Protein AF-A0A7V8NPK2-F1 (afdb_monomer)

Secondary structure (DSSP, 8-state):
---------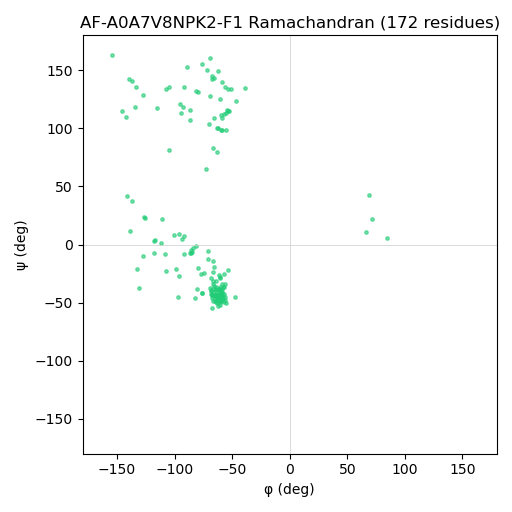--SSSSTTS--------------------SS-----HHHHHHHHHHHHHHHHHHHHHHHTT-S-------TTTTS---HHHHHHHHHHHHHHHHHTTTS-TTT-HHHHHHHHHHHTTTT-S-SBSSS-GGGB----HHHHHHHHHHHHHHHHHTHHHHHHHHTT-

Organism: NCBI:txid2741543

Structure (mmCIF, N/CA/C/O backbone):
data_AF-A0A7V8NPK2-F1
#
_entry.id   AF-A0A7V8NPK2-F1
#
loop_
_atom_site.group_PDB
_atom_site.id
_atom_site.type_symbol
_atom_site.label_atom_id
_atom_site.label_alt_id
_atom_site.label_comp_id
_atom_site.label_asym_id
_atom_site.label_entity_id
_atom_site.label_seq_id
_atom_site.pdbx_PDB_ins_code
_atom_site.Cartn_x
_atom_site.Cartn_y
_atom_site.Cartn_z
_atom_site.occupancy
_atom_site.B_iso_or_equiv
_atom_site.auth_seq_id
_atom_site.auth_comp_id
_atom_site.auth_asym_id
_atom_site.auth_atom_id
_atom_site.pdbx_PDB_model_num
ATOM 1 N N . MET A 1 1 ? 17.800 -109.629 -50.177 1.00 41.97 1 MET A N 1
ATOM 2 C CA . MET A 1 1 ? 18.134 -110.075 -48.805 1.00 41.97 1 MET A CA 1
ATOM 3 C C . MET A 1 1 ? 17.436 -109.158 -47.812 1.00 41.97 1 MET A C 1
ATOM 5 O O . MET A 1 1 ? 17.725 -107.972 -47.794 1.00 41.97 1 MET A O 1
ATOM 9 N N . VAL A 1 2 ? 16.482 -109.687 -47.044 1.00 44.81 2 VAL A N 1
ATOM 10 C CA . VAL A 1 2 ? 15.785 -108.961 -45.970 1.00 44.81 2 VAL A CA 1
ATOM 11 C C . VAL A 1 2 ? 16.675 -108.923 -44.730 1.00 44.81 2 VAL A C 1
ATOM 13 O O . VAL A 1 2 ? 17.127 -109.980 -44.294 1.00 44.81 2 VAL A O 1
ATOM 16 N N . ARG A 1 3 ? 16.861 -107.747 -44.119 1.00 45.97 3 ARG A N 1
ATOM 17 C CA . ARG A 1 3 ? 17.138 -107.611 -42.679 1.00 45.97 3 ARG A CA 1
ATOM 18 C C . ARG A 1 3 ? 16.491 -106.333 -42.144 1.00 45.97 3 ARG A C 1
ATOM 20 O O . ARG A 1 3 ? 16.873 -105.230 -42.512 1.00 45.97 3 ARG A O 1
ATOM 27 N N . HIS A 1 4 ? 15.514 -106.515 -41.261 1.00 50.66 4 HIS A N 1
ATOM 28 C CA . HIS A 1 4 ? 15.014 -105.475 -40.369 1.00 50.66 4 HIS A CA 1
ATOM 29 C C . HIS A 1 4 ? 16.089 -105.110 -39.339 1.00 50.66 4 HIS A C 1
ATOM 31 O O . HIS A 1 4 ? 16.734 -106.008 -38.795 1.00 50.66 4 HIS A O 1
ATOM 37 N N . LEU A 1 5 ? 16.206 -103.829 -38.978 1.00 48.53 5 LEU A N 1
ATOM 38 C CA . LEU A 1 5 ? 16.773 -103.458 -37.683 1.00 48.53 5 LEU A CA 1
ATOM 39 C C . LEU A 1 5 ? 16.011 -102.299 -37.030 1.00 48.53 5 LEU A C 1
ATOM 41 O O . LEU A 1 5 ? 15.480 -101.409 -37.685 1.00 48.53 5 LEU A O 1
ATOM 45 N N . ARG A 1 6 ? 15.904 -102.435 -35.710 1.00 51.56 6 ARG A N 1
ATOM 46 C CA . ARG A 1 6 ? 14.953 -101.845 -34.772 1.00 51.56 6 ARG A CA 1
ATOM 47 C C . ARG A 1 6 ? 15.155 -100.347 -34.508 1.00 51.56 6 ARG A C 1
ATOM 49 O O . ARG A 1 6 ? 16.266 -99.836 -34.473 1.00 51.56 6 ARG A O 1
ATOM 56 N N . ILE A 1 7 ? 14.028 -99.707 -34.206 1.00 58.75 7 ILE A N 1
ATOM 57 C CA . ILE A 1 7 ? 13.850 -98.345 -33.684 1.00 58.75 7 ILE A CA 1
ATOM 58 C C . ILE A 1 7 ? 14.396 -98.239 -32.245 1.00 58.75 7 ILE A C 1
ATOM 60 O O . ILE A 1 7 ? 14.127 -99.146 -31.454 1.00 58.75 7 ILE A O 1
ATOM 64 N N . PRO A 1 8 ? 14.986 -97.098 -31.834 1.00 50.38 8 PRO A N 1
ATOM 65 C CA . PRO A 1 8 ? 14.899 -96.665 -30.441 1.00 50.38 8 PRO A CA 1
ATOM 66 C C . PRO A 1 8 ? 14.124 -95.344 -30.286 1.00 50.38 8 PRO A C 1
ATOM 68 O O . PRO A 1 8 ? 14.496 -94.279 -30.778 1.00 50.38 8 PRO A O 1
ATOM 71 N N . ARG A 1 9 ? 13.014 -95.462 -29.551 1.00 57.47 9 ARG A N 1
ATOM 72 C CA . ARG A 1 9 ? 12.040 -94.440 -29.146 1.00 57.47 9 ARG A CA 1
ATOM 73 C C . ARG A 1 9 ? 12.601 -93.506 -28.056 1.00 57.47 9 ARG A C 1
ATOM 75 O O . ARG A 1 9 ? 12.115 -93.528 -26.933 1.00 57.47 9 ARG A O 1
ATOM 82 N N . PHE A 1 10 ? 13.631 -92.711 -28.351 1.00 51.72 10 PHE A N 1
ATOM 83 C CA . PHE A 1 10 ? 14.257 -91.838 -27.335 1.00 51.72 10 PHE A CA 1
ATOM 84 C C . PHE A 1 10 ? 14.578 -90.418 -27.832 1.00 51.72 10 PHE A C 1
ATOM 86 O O . PHE A 1 10 ? 15.608 -89.845 -27.500 1.00 51.72 10 PHE A O 1
ATOM 93 N N . LYS A 1 11 ? 13.717 -89.831 -28.671 1.00 48.91 11 LYS A N 1
ATOM 94 C CA . LYS A 1 11 ? 13.863 -88.431 -29.123 1.00 48.91 11 LYS A CA 1
ATOM 95 C C . LYS A 1 11 ? 12.525 -87.692 -29.229 1.00 48.91 11 LYS A C 1
ATOM 97 O O . LYS A 1 11 ? 12.298 -86.971 -30.190 1.00 48.91 11 LYS A O 1
ATOM 102 N N . LEU A 1 12 ? 11.619 -87.882 -28.267 1.00 50.53 12 LEU A N 1
ATOM 103 C CA . LEU A 1 12 ? 10.327 -87.174 -28.255 1.00 50.53 12 LEU A CA 1
ATOM 104 C C . LEU A 1 12 ? 10.036 -86.425 -26.942 1.00 50.53 12 LEU A C 1
ATOM 106 O O . LEU A 1 12 ? 8.881 -86.182 -26.624 1.00 50.53 12 LEU A O 1
ATOM 110 N N . LEU A 1 13 ? 11.059 -86.056 -26.162 1.00 52.28 13 LEU A N 1
ATOM 111 C CA . LEU A 1 13 ? 10.838 -85.355 -24.885 1.00 52.28 13 LEU A CA 1
ATOM 112 C C . LEU A 1 13 ? 11.810 -84.204 -24.581 1.00 52.28 13 LEU A C 1
ATOM 114 O O . LEU A 1 13 ? 11.790 -83.680 -23.477 1.00 52.28 13 LEU A O 1
ATOM 118 N N . LEU A 1 14 ? 12.617 -83.757 -25.554 1.00 48.06 14 LEU A N 1
ATOM 119 C CA . LEU A 1 14 ? 13.541 -82.621 -25.367 1.00 48.06 14 LEU A CA 1
ATOM 120 C C . LEU A 1 14 ? 13.265 -81.412 -26.282 1.00 48.06 14 LEU A C 1
ATOM 122 O O . LEU A 1 14 ? 14.002 -80.436 -26.244 1.00 48.06 14 LEU A O 1
ATOM 126 N N . VAL A 1 15 ? 12.214 -81.442 -27.107 1.00 49.06 15 VAL A N 1
ATOM 127 C CA . VAL A 1 15 ? 11.911 -80.340 -28.050 1.00 49.06 15 VAL A CA 1
ATOM 128 C C . VAL A 1 15 ? 10.680 -79.522 -27.628 1.00 49.06 15 VAL A C 1
ATOM 130 O O . VAL A 1 15 ? 10.448 -78.443 -28.159 1.00 49.06 15 VAL A O 1
ATOM 133 N N . LEU A 1 16 ? 9.928 -79.953 -26.608 1.00 47.28 16 LEU A N 1
ATOM 134 C CA . LEU A 1 16 ? 8.685 -79.282 -26.196 1.00 47.28 16 LEU A CA 1
ATOM 135 C C . LEU A 1 16 ? 8.824 -78.272 -25.038 1.00 47.28 16 LEU A C 1
ATOM 137 O O . LEU A 1 16 ? 7.811 -77.790 -24.546 1.00 47.28 16 LEU A O 1
ATOM 141 N N . CYS A 1 17 ? 10.044 -77.927 -24.607 1.00 48.53 17 CYS A N 1
ATOM 142 C CA . CYS A 1 17 ? 10.269 -76.941 -23.532 1.00 48.53 17 CYS A CA 1
ATOM 143 C C . CYS A 1 17 ? 10.926 -75.627 -23.998 1.00 48.53 17 CYS A C 1
ATOM 145 O O . CYS A 1 17 ? 11.157 -74.747 -23.177 1.00 48.53 17 CYS A O 1
ATOM 147 N N . LEU A 1 18 ? 11.207 -75.456 -25.296 1.00 52.59 18 LEU A N 1
ATOM 148 C CA . LEU A 1 18 ? 11.877 -74.258 -25.842 1.00 52.59 18 LEU A CA 1
ATOM 149 C C . LEU A 1 18 ? 10.922 -73.239 -26.495 1.00 52.59 18 LEU A C 1
ATOM 151 O O . LEU A 1 18 ? 11.373 -72.273 -27.099 1.00 52.59 18 LEU A O 1
ATOM 155 N N . LEU A 1 19 ? 9.605 -73.431 -26.369 1.00 55.41 19 LEU A N 1
ATOM 156 C CA . LEU A 1 19 ? 8.579 -72.568 -26.976 1.00 55.41 19 LEU A CA 1
ATOM 157 C C . LEU A 1 19 ? 7.556 -72.036 -25.959 1.00 55.41 19 LEU A C 1
ATOM 159 O O . LEU A 1 19 ? 6.448 -71.665 -26.334 1.00 55.41 19 LEU A O 1
ATOM 163 N N . ALA A 1 20 ? 7.909 -71.984 -24.672 1.00 56.19 20 ALA A N 1
ATOM 164 C CA . ALA A 1 20 ? 7.109 -71.266 -23.686 1.00 56.19 20 ALA A CA 1
ATOM 165 C C . ALA A 1 20 ? 7.543 -69.788 -23.679 1.00 56.19 20 ALA A C 1
ATOM 167 O O . ALA A 1 20 ? 8.633 -69.490 -23.187 1.00 56.19 20 ALA A O 1
ATOM 168 N N . PRO A 1 21 ? 6.744 -68.843 -24.212 1.00 57.00 21 PRO A N 1
ATOM 169 C CA . PRO A 1 21 ? 7.038 -67.432 -24.037 1.00 57.00 21 PRO A CA 1
ATOM 170 C C . PRO A 1 21 ? 6.894 -67.105 -22.550 1.00 57.00 21 PRO A C 1
ATOM 172 O O . PRO A 1 21 ? 5.786 -67.059 -22.012 1.00 57.00 21 PRO A O 1
ATOM 175 N N . THR A 1 22 ? 8.009 -66.861 -21.867 1.00 59.41 22 THR A N 1
ATOM 176 C CA . THR A 1 22 ? 7.977 -66.172 -20.581 1.00 59.41 22 THR A CA 1
ATOM 177 C C . THR A 1 22 ? 7.417 -64.780 -20.841 1.00 59.41 22 THR A C 1
ATOM 179 O O . THR A 1 22 ? 8.120 -63.897 -21.333 1.00 59.41 22 THR A O 1
ATOM 182 N N . ARG A 1 23 ? 6.130 -64.574 -20.544 1.00 57.84 23 ARG A N 1
ATOM 183 C CA . ARG A 1 23 ? 5.570 -63.232 -20.386 1.00 57.84 23 ARG A CA 1
ATOM 184 C C . ARG A 1 23 ? 6.218 -62.619 -19.149 1.00 57.84 23 ARG A C 1
ATOM 186 O O . ARG A 1 23 ? 5.656 -62.667 -18.059 1.00 57.84 23 ARG A O 1
ATOM 193 N N . SER A 1 24 ? 7.410 -62.057 -19.314 1.00 63.31 24 SER A N 1
ATOM 194 C CA . SER A 1 24 ? 7.896 -61.037 -18.396 1.00 63.31 24 SER A CA 1
ATOM 195 C C . SER A 1 24 ? 6.941 -59.864 -18.541 1.00 63.31 24 SER A C 1
ATOM 197 O O . SER A 1 24 ? 7.011 -59.116 -19.513 1.00 63.31 24 SER A O 1
ATOM 199 N N . ALA A 1 25 ? 5.995 -59.734 -17.612 1.00 64.81 25 ALA A N 1
ATOM 200 C CA . ALA A 1 25 ? 5.321 -58.465 -17.429 1.00 64.81 25 ALA A CA 1
ATOM 201 C C . ALA A 1 25 ? 6.425 -57.458 -17.100 1.00 64.81 25 ALA A C 1
ATOM 203 O O . ALA A 1 25 ? 7.054 -57.549 -16.043 1.00 64.81 25 ALA A O 1
ATOM 204 N N . ALA A 1 26 ? 6.718 -56.552 -18.034 1.00 61.25 26 ALA A N 1
ATOM 205 C CA . ALA A 1 26 ? 7.508 -55.380 -17.717 1.00 61.25 26 ALA A CA 1
ATOM 206 C C . ALA A 1 26 ? 6.808 -54.724 -16.525 1.00 61.25 26 ALA A C 1
ATOM 208 O O . ALA A 1 26 ? 5.645 -54.324 -16.626 1.00 61.25 26 ALA A O 1
ATOM 209 N N . ARG A 1 27 ? 7.475 -54.693 -15.365 1.00 64.06 27 ARG A N 1
ATOM 210 C CA . ARG A 1 27 ? 7.019 -53.830 -14.278 1.00 64.06 27 ARG A CA 1
ATOM 211 C C . ARG A 1 27 ? 6.906 -52.435 -14.887 1.00 64.06 27 ARG A C 1
ATOM 213 O O . ARG A 1 27 ? 7.837 -52.060 -15.604 1.00 64.06 27 ARG A O 1
ATOM 220 N N . PRO A 1 28 ? 5.811 -51.691 -14.655 1.00 58.69 28 PRO A N 1
ATOM 221 C CA . PRO A 1 28 ? 5.785 -50.298 -15.051 1.00 58.69 28 PRO A CA 1
ATOM 222 C C . PRO A 1 28 ? 7.037 -49.672 -14.444 1.00 58.69 28 PRO A C 1
ATOM 224 O O . PRO A 1 28 ? 7.207 -49.669 -13.223 1.00 58.69 28 PRO A O 1
ATOM 227 N N . GLN A 1 29 ? 7.964 -49.229 -15.297 1.00 61.03 29 GLN A N 1
ATOM 228 C CA . GLN A 1 29 ? 8.901 -48.217 -14.863 1.00 61.03 29 GLN A CA 1
ATOM 229 C C . GLN A 1 29 ? 7.980 -47.094 -14.421 1.00 61.03 29 GLN A C 1
ATOM 231 O O . GLN A 1 29 ? 7.222 -46.560 -15.231 1.00 61.03 29 GLN A O 1
ATOM 236 N N . PHE A 1 30 ? 7.949 -46.821 -13.117 1.00 54.66 30 PHE A N 1
ATOM 237 C CA . PHE A 1 30 ? 7.504 -45.521 -12.673 1.00 54.66 30 PHE A CA 1
ATOM 238 C C . PHE A 1 30 ? 8.422 -44.564 -13.415 1.00 54.66 30 PHE A C 1
ATOM 240 O O . PHE A 1 30 ? 9.596 -44.421 -13.078 1.00 54.66 30 PHE A O 1
ATOM 247 N N . ASN A 1 31 ? 7.914 -44.020 -14.518 1.00 58.47 31 ASN A N 1
ATOM 248 C CA . ASN A 1 31 ? 8.470 -42.829 -15.095 1.00 58.47 31 ASN A CA 1
ATOM 249 C C . ASN A 1 31 ? 8.318 -41.830 -13.962 1.00 58.47 31 ASN A C 1
ATOM 251 O O . ASN A 1 31 ? 7.224 -41.329 -13.705 1.00 58.47 31 ASN A O 1
ATOM 255 N N . TYR A 1 32 ? 9.400 -41.618 -13.223 1.00 54.62 32 TYR A N 1
ATOM 256 C CA . TYR A 1 32 ? 9.590 -40.376 -12.516 1.00 54.62 32 TYR A CA 1
ATOM 257 C C . TYR A 1 32 ? 9.675 -39.333 -13.627 1.00 54.62 32 TYR A C 1
ATOM 259 O O . TYR A 1 32 ? 10.749 -38.968 -14.092 1.00 54.62 32 TYR A O 1
ATOM 267 N N . THR A 1 33 ? 8.516 -38.934 -14.147 1.00 62.81 33 THR A N 1
ATOM 268 C CA . THR A 1 33 ? 8.367 -37.604 -14.695 1.00 62.81 33 THR A CA 1
ATOM 269 C C . THR A 1 33 ? 8.697 -36.729 -13.503 1.00 62.81 33 THR A C 1
ATOM 271 O O . THR A 1 33 ? 7.880 -36.615 -12.588 1.00 62.81 33 THR A O 1
ATOM 274 N N . GLU A 1 34 ? 9.934 -36.227 -13.434 1.00 66.69 34 GLU A N 1
ATOM 275 C CA . GLU A 1 34 ? 10.209 -35.104 -12.550 1.00 66.69 34 GLU A CA 1
ATOM 276 C C . GLU A 1 34 ? 9.090 -34.098 -12.815 1.00 66.69 34 GLU A C 1
ATOM 278 O O . GLU A 1 34 ? 8.848 -33.778 -13.988 1.00 66.69 34 GLU A O 1
ATOM 283 N N . PRO A 1 35 ? 8.331 -33.682 -11.786 1.00 67.62 35 PRO A N 1
ATOM 284 C CA . PRO A 1 35 ? 7.349 -32.639 -11.986 1.00 67.62 35 PRO A CA 1
ATOM 285 C C . PRO A 1 35 ? 8.114 -31.457 -12.572 1.00 67.62 35 PRO A C 1
ATOM 287 O O . PRO A 1 35 ? 9.010 -30.919 -11.923 1.00 67.62 35 PRO A O 1
ATOM 290 N N . GLN A 1 36 ? 7.826 -31.117 -13.831 1.00 72.12 36 GLN A N 1
ATOM 291 C CA . GLN A 1 36 ? 8.417 -29.939 -14.441 1.00 72.12 36 GLN A CA 1
ATOM 292 C C . GLN A 1 36 ? 7.975 -28.767 -13.577 1.00 72.12 36 GLN A C 1
ATOM 294 O O . GLN A 1 36 ? 6.779 -28.472 -13.504 1.00 72.12 36 GLN A O 1
ATOM 299 N N . LEU A 1 37 ? 8.930 -28.158 -12.870 1.00 75.75 37 LEU A N 1
ATOM 300 C CA . LEU A 1 37 ? 8.658 -26.941 -12.127 1.00 75.75 37 LEU A CA 1
ATOM 301 C C . LEU A 1 37 ? 8.091 -25.925 -13.123 1.00 75.75 37 LEU A C 1
ATOM 303 O O . LEU A 1 37 ? 8.581 -25.842 -14.259 1.00 75.75 37 LEU A O 1
ATOM 307 N N . PRO A 1 38 ? 7.026 -25.207 -12.751 1.00 80.44 38 PRO A N 1
ATOM 308 C CA . PRO A 1 38 ? 6.445 -24.232 -13.647 1.00 80.44 38 PRO A CA 1
ATOM 309 C C . PRO A 1 38 ? 7.514 -23.191 -14.003 1.00 80.44 38 PRO A C 1
ATOM 311 O O . PRO A 1 38 ? 8.310 -22.784 -13.162 1.00 80.44 38 PRO A O 1
ATOM 314 N N . VAL A 1 39 ? 7.546 -22.772 -15.272 1.00 86.50 39 VAL A N 1
ATOM 315 C CA . VAL A 1 39 ? 8.514 -21.766 -15.756 1.00 86.50 39 VAL A CA 1
ATOM 316 C C . VAL A 1 39 ? 8.335 -20.432 -15.019 1.00 86.50 39 VAL A C 1
ATOM 318 O O . VAL A 1 39 ? 9.285 -19.669 -14.876 1.00 86.50 39 VAL A O 1
ATOM 321 N N . PHE A 1 40 ? 7.119 -20.178 -14.533 1.00 85.88 40 PHE A N 1
ATOM 322 C CA . PHE A 1 40 ? 6.758 -19.022 -13.727 1.00 85.88 40 PHE A CA 1
ATOM 323 C C . PHE A 1 40 ? 5.869 -19.461 -12.567 1.00 85.88 40 PHE A C 1
ATOM 325 O O . PHE A 1 40 ? 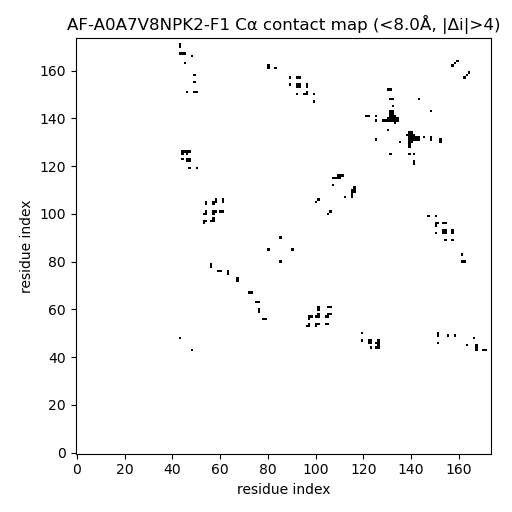4.968 -20.278 -12.757 1.00 85.88 40 PHE A O 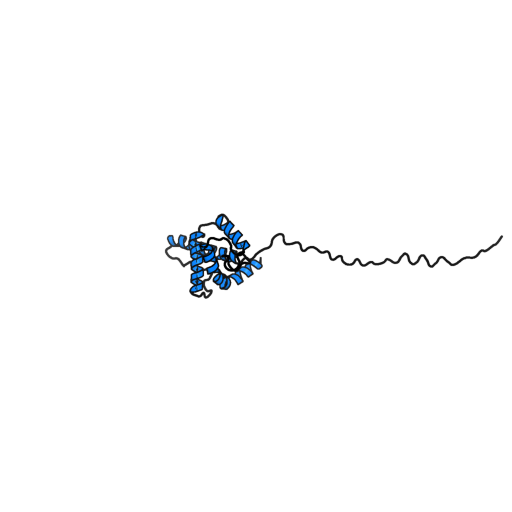1
ATOM 332 N N . GLU A 1 41 ? 6.082 -18.868 -11.400 1.00 85.38 41 GLU A N 1
ATOM 333 C CA . GLU A 1 41 ? 5.178 -18.969 -10.260 1.00 85.38 41 GLU A CA 1
ATOM 334 C C . GLU A 1 41 ? 4.457 -17.629 -10.079 1.00 85.38 41 GLU A C 1
ATOM 336 O O . GLU A 1 41 ? 5.066 -16.562 -10.180 1.00 85.38 41 GLU A O 1
ATOM 341 N N . LEU A 1 42 ? 3.137 -17.676 -9.883 1.00 87.00 42 LEU A N 1
ATOM 342 C CA . LEU A 1 42 ? 2.339 -16.486 -9.612 1.00 87.00 42 LEU A CA 1
ATOM 343 C C . LEU A 1 42 ? 2.167 -16.333 -8.105 1.00 87.00 42 LEU A C 1
ATOM 345 O O . LEU A 1 42 ? 1.566 -17.179 -7.444 1.00 87.00 42 LEU A O 1
ATOM 349 N N . HIS A 1 43 ? 2.623 -15.197 -7.595 1.00 90.88 43 HIS A N 1
ATOM 350 C CA . HIS A 1 43 ? 2.561 -14.870 -6.182 1.00 90.88 43 HIS A CA 1
ATOM 351 C C . HIS A 1 43 ? 1.458 -13.845 -5.909 1.00 90.88 43 HIS A C 1
ATOM 353 O O . HIS A 1 43 ? 1.308 -12.845 -6.615 1.00 90.88 43 HIS A O 1
ATOM 359 N N . SER A 1 44 ? 0.688 -14.083 -4.847 1.00 94.94 44 SER A N 1
ATOM 360 C CA . SER A 1 44 ? -0.243 -13.103 -4.283 1.00 94.94 44 SER A CA 1
ATOM 361 C C . SER A 1 44 ? 0.369 -12.557 -2.996 1.00 94.94 44 SER A C 1
ATOM 363 O O . SER A 1 44 ? 0.056 -13.015 -1.897 1.00 94.94 44 SER A O 1
ATOM 365 N N . GLY A 1 45 ? 1.281 -11.594 -3.150 1.00 96.62 45 GLY A N 1
ATOM 366 C CA . GLY A 1 45 ? 2.032 -11.012 -2.038 1.00 96.62 45 GLY A CA 1
ATOM 367 C C . GLY A 1 45 ? 1.245 -9.935 -1.286 1.00 96.62 45 GLY A C 1
ATOM 368 O O . GLY A 1 45 ? 0.688 -9.011 -1.889 1.00 96.62 45 GLY A O 1
ATOM 369 N N . PHE A 1 46 ? 1.218 -10.013 0.045 1.00 98.19 46 PHE A N 1
ATOM 370 C CA . PHE A 1 46 ? 0.469 -9.079 0.896 1.00 98.19 46 PHE A CA 1
ATOM 371 C C . PHE A 1 46 ? 0.946 -7.625 0.739 1.00 98.19 46 PHE A C 1
ATOM 373 O O . PHE A 1 46 ? 0.145 -6.721 0.487 1.00 98.19 46 PHE A O 1
ATOM 380 N N . TRP A 1 47 ? 2.255 -7.394 0.872 1.00 98.56 47 TRP A N 1
ATOM 381 C CA . TRP A 1 47 ? 2.826 -6.047 0.910 1.00 98.56 47 TRP A CA 1
ATOM 382 C C . TRP A 1 47 ? 2.712 -5.315 -0.421 1.00 98.56 47 TRP A C 1
ATOM 384 O O . TRP A 1 47 ? 2.367 -4.132 -0.443 1.00 98.56 47 TRP A O 1
ATOM 394 N N . ILE A 1 48 ? 2.917 -6.022 -1.533 1.00 97.62 48 ILE A N 1
ATOM 395 C CA . ILE A 1 48 ? 2.764 -5.420 -2.856 1.00 97.62 48 ILE A CA 1
ATOM 396 C C . ILE A 1 48 ? 1.307 -5.032 -3.148 1.00 97.62 48 ILE A C 1
ATOM 398 O O . ILE A 1 48 ? 1.035 -3.960 -3.693 1.00 97.62 48 ILE A O 1
ATOM 402 N N . ASN A 1 49 ? 0.342 -5.845 -2.715 1.00 98.12 49 ASN A N 1
ATOM 403 C CA . ASN A 1 49 ? -1.073 -5.515 -2.867 1.00 98.12 49 ASN A CA 1
ATOM 404 C C . ASN A 1 49 ? -1.493 -4.334 -1.975 1.00 98.12 49 ASN A C 1
ATOM 406 O O . ASN A 1 49 ? -2.261 -3.473 -2.423 1.00 98.12 49 ASN A O 1
ATOM 410 N N . LEU A 1 50 ? -0.955 -4.236 -0.754 1.00 98.75 50 LEU A N 1
ATOM 411 C CA . LEU A 1 50 ? -1.132 -3.059 0.103 1.00 98.75 50 LEU A CA 1
ATOM 412 C C . LEU A 1 50 ? -0.587 -1.794 -0.577 1.00 98.75 50 LEU A C 1
ATOM 414 O O . LEU A 1 50 ? -1.299 -0.793 -0.673 1.00 98.75 50 LEU A O 1
ATOM 418 N N . HIS A 1 51 ? 0.637 -1.855 -1.105 1.00 98.44 51 HIS A N 1
ATOM 419 C CA . HIS A 1 51 ? 1.265 -0.750 -1.830 1.00 98.44 51 HIS A CA 1
ATOM 420 C C . HIS A 1 51 ? 0.408 -0.267 -3.005 1.00 98.44 51 HIS A C 1
ATOM 422 O O . HIS A 1 51 ? 0.105 0.925 -3.100 1.00 98.44 51 HIS A O 1
ATOM 428 N N . HIS A 1 52 ? -0.041 -1.183 -3.866 1.00 98.00 52 HIS A N 1
ATOM 429 C CA . HIS A 1 52 ? -0.898 -0.837 -5.001 1.00 98.00 52 HIS A CA 1
ATOM 430 C C . HIS A 1 52 ? -2.228 -0.217 -4.564 1.00 98.00 52 HIS A C 1
ATOM 432 O O . HIS A 1 52 ? -2.689 0.737 -5.190 1.00 98.00 52 HIS A O 1
ATOM 438 N N . THR A 1 53 ? -2.824 -0.714 -3.478 1.00 98.44 53 THR A N 1
ATOM 439 C CA . THR A 1 53 ? -4.093 -0.193 -2.954 1.00 98.44 53 THR A CA 1
ATOM 440 C C . THR A 1 53 ? -3.938 1.249 -2.458 1.00 98.44 53 THR A C 1
ATOM 442 O O . THR A 1 53 ? -4.708 2.125 -2.860 1.00 98.44 53 THR A O 1
ATOM 445 N N . LEU A 1 54 ? -2.909 1.520 -1.647 1.00 98.62 54 LEU A N 1
ATOM 446 C CA . LEU A 1 54 ? -2.615 2.866 -1.140 1.00 98.62 54 LEU A CA 1
ATOM 447 C C . LEU A 1 54 ? -2.255 3.834 -2.275 1.00 98.62 54 LEU A C 1
ATOM 449 O O . LEU A 1 54 ? -2.762 4.957 -2.316 1.00 98.62 54 LEU A O 1
ATOM 453 N N . TYR A 1 55 ? -1.432 3.389 -3.230 1.00 98.44 55 TYR A N 1
ATOM 454 C CA . TYR A 1 55 ? -1.083 4.168 -4.419 1.00 98.44 55 TYR A CA 1
ATOM 455 C C . TYR A 1 55 ? -2.322 4.528 -5.244 1.00 98.44 55 TYR A C 1
ATOM 457 O O . TYR A 1 55 ? -2.504 5.688 -5.620 1.00 98.44 55 TYR A O 1
ATOM 465 N N . PHE A 1 56 ? -3.200 3.558 -5.502 1.00 97.56 56 PHE A N 1
ATOM 466 C CA . PHE A 1 56 ? -4.420 3.776 -6.271 1.00 97.56 56 PHE A CA 1
ATOM 467 C C . PHE A 1 56 ? -5.361 4.776 -5.590 1.00 97.56 56 PHE A C 1
ATOM 469 O O . PHE A 1 56 ? -5.858 5.696 -6.244 1.00 97.56 56 PHE A O 1
ATOM 476 N N . GLU A 1 57 ? -5.582 4.657 -4.278 1.00 97.62 57 GLU A N 1
ATOM 477 C CA . GLU A 1 57 ? -6.413 5.622 -3.552 1.00 97.62 57 GLU A CA 1
ATOM 478 C C . GLU A 1 57 ? -5.793 7.027 -3.561 1.00 97.62 57 GLU A C 1
ATOM 480 O O . GLU A 1 57 ? -6.485 8.008 -3.847 1.00 97.62 57 GLU A O 1
ATOM 485 N N . ALA A 1 58 ? -4.482 7.137 -3.342 1.00 97.56 58 ALA A N 1
ATOM 486 C CA . ALA A 1 58 ? -3.767 8.408 -3.409 1.00 97.56 58 ALA A CA 1
ATOM 487 C C . ALA A 1 58 ? -3.891 9.079 -4.789 1.00 97.56 58 ALA A C 1
ATOM 489 O O . ALA A 1 58 ? -4.133 10.284 -4.877 1.00 97.56 58 ALA A O 1
ATOM 490 N N . ARG A 1 59 ? -3.808 8.306 -5.879 1.00 95.50 59 ARG A N 1
ATOM 491 C CA . ARG A 1 59 ? -4.026 8.798 -7.251 1.00 95.50 59 ARG A CA 1
ATOM 492 C C . ARG A 1 59 ? -5.435 9.333 -7.463 1.00 95.50 59 ARG A C 1
ATOM 494 O O . ARG A 1 59 ? -5.593 10.392 -8.069 1.00 95.50 59 ARG A O 1
ATOM 501 N N . GLN A 1 60 ? -6.448 8.630 -6.960 1.00 94.50 60 GLN A N 1
ATOM 502 C CA . GLN A 1 60 ? -7.833 9.096 -7.039 1.00 94.50 60 GLN A CA 1
ATOM 503 C C . GLN A 1 60 ? -8.023 10.406 -6.267 1.00 94.50 60 GLN A C 1
ATOM 505 O O . GLN A 1 60 ? -8.598 11.350 -6.810 1.00 94.50 60 GLN A O 1
ATOM 510 N N . ARG A 1 61 ? -7.459 10.511 -5.054 1.00 94.06 61 ARG A N 1
ATOM 511 C CA . ARG A 1 61 ? -7.478 11.755 -4.267 1.00 94.06 61 ARG A CA 1
ATOM 512 C C . ARG A 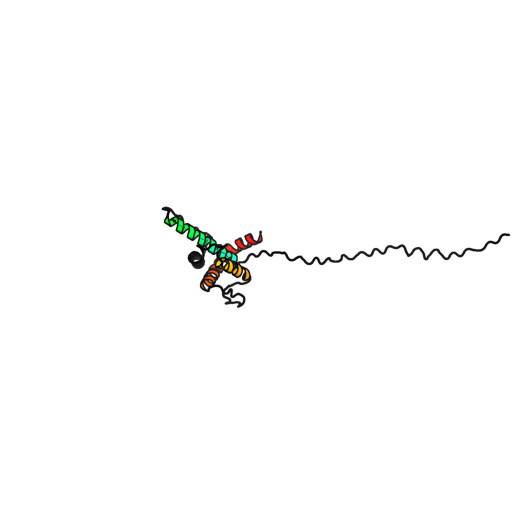1 61 ? -6.754 12.896 -4.991 1.00 94.06 61 ARG A C 1
ATOM 514 O O . ARG A 1 61 ? -7.287 13.999 -5.046 1.00 94.06 61 ARG A O 1
ATOM 521 N N . ARG A 1 62 ? -5.593 12.654 -5.616 1.00 93.62 62 ARG A N 1
ATOM 522 C CA . ARG A 1 62 ? -4.895 13.674 -6.423 1.00 93.62 62 ARG A CA 1
ATOM 523 C C . ARG A 1 62 ? -5.751 14.148 -7.595 1.00 93.62 62 ARG A C 1
ATOM 525 O O . ARG A 1 62 ? -5.924 15.350 -7.765 1.00 93.62 62 ARG A O 1
ATOM 532 N N . ALA A 1 63 ? -6.305 13.219 -8.372 1.00 91.06 63 ALA A N 1
ATOM 533 C CA . ALA A 1 63 ? -7.145 13.545 -9.523 1.00 91.06 63 ALA A CA 1
ATOM 534 C C . ALA A 1 63 ? -8.396 14.339 -9.117 1.00 91.06 63 ALA A C 1
ATOM 536 O O . ALA A 1 63 ? -8.814 15.246 -9.834 1.00 91.06 63 ALA A O 1
ATOM 537 N N . PHE A 1 64 ? -8.972 14.017 -7.958 1.00 88.69 64 PHE A N 1
ATOM 538 C CA . PHE A 1 64 ? -10.070 14.761 -7.356 1.00 88.69 64 PHE A CA 1
ATOM 539 C C . PHE A 1 64 ? -9.668 16.205 -7.023 1.00 88.69 64 PHE A C 1
ATOM 541 O O . PHE A 1 64 ? -10.282 17.137 -7.530 1.00 88.69 64 PHE A O 1
ATOM 548 N N . LEU A 1 65 ? -8.570 16.403 -6.285 1.00 87.50 65 LEU A N 1
ATOM 549 C CA . LEU A 1 65 ? -8.065 17.738 -5.934 1.00 87.50 65 LEU A CA 1
ATOM 550 C C . LEU A 1 65 ? -7.744 18.596 -7.172 1.00 87.50 65 LEU A C 1
ATOM 552 O O . LEU A 1 65 ? -8.024 19.793 -7.186 1.00 87.50 65 LEU A O 1
ATOM 556 N N . SER A 1 66 ? -7.198 17.992 -8.231 1.00 84.50 66 SER A N 1
ATOM 557 C CA . SER A 1 66 ? -6.926 18.688 -9.497 1.00 84.50 66 SER A CA 1
ATOM 558 C C . SER A 1 66 ? -8.198 19.092 -10.255 1.00 84.50 66 SER A C 1
ATOM 560 O O . SER A 1 66 ? -8.179 20.078 -10.989 1.00 84.50 66 SER A O 1
ATOM 562 N N . ARG A 1 67 ? -9.300 18.345 -10.103 1.00 81.44 67 ARG A N 1
ATOM 563 C CA . ARG A 1 67 ? -10.603 18.665 -10.715 1.00 81.44 67 ARG A CA 1
ATOM 564 C C . ARG A 1 67 ? -11.362 19.724 -9.920 1.00 81.44 67 ARG A C 1
ATOM 566 O O . ARG A 1 67 ? -11.969 20.603 -10.525 1.00 81.44 67 ARG A O 1
ATOM 573 N N . ASP A 1 68 ? -11.290 19.663 -8.597 1.00 66.38 68 ASP A N 1
ATOM 574 C CA . ASP A 1 68 ? -11.985 20.572 -7.678 1.00 66.38 68 ASP A CA 1
ATOM 575 C C . ASP A 1 68 ? -11.482 22.004 -7.754 1.00 66.38 68 ASP A C 1
ATOM 577 O O . ASP A 1 68 ? -12.277 22.933 -7.633 1.00 66.38 68 ASP A O 1
ATOM 581 N N . ALA A 1 69 ? -10.198 22.196 -8.064 1.00 64.56 69 ALA A N 1
ATOM 582 C CA . ALA A 1 69 ? -9.657 23.514 -8.387 1.00 64.56 69 ALA A CA 1
ATOM 583 C C . ALA A 1 69 ? -10.442 24.224 -9.514 1.00 64.56 69 ALA A C 1
ATOM 585 O O . ALA A 1 69 ? -10.412 25.448 -9.601 1.00 64.56 69 ALA A O 1
ATOM 586 N N . ASN A 1 70 ? -11.168 23.465 -10.346 1.00 62.53 70 ASN A N 1
ATOM 587 C CA . ASN A 1 70 ? -11.900 23.953 -11.510 1.00 62.53 70 ASN A CA 1
ATOM 588 C C . ASN A 1 70 ? -13.432 23.749 -11.432 1.00 62.53 70 ASN A C 1
ATOM 590 O O . ASN A 1 70 ? -14.114 24.054 -12.411 1.00 62.53 70 ASN A O 1
ATOM 594 N N . ALA A 1 71 ? -14.007 23.233 -10.331 1.00 63.00 71 ALA A N 1
ATOM 595 C CA . ALA A 1 71 ? -15.423 22.824 -10.287 1.00 63.00 71 ALA A CA 1
ATOM 596 C C . ALA A 1 71 ? -16.196 23.309 -9.041 1.00 63.00 71 ALA A C 1
ATOM 598 O O . ALA A 1 71 ? -15.752 23.167 -7.910 1.00 63.00 71 ALA A O 1
ATOM 599 N N . THR A 1 72 ? -17.419 23.819 -9.245 1.00 58.94 72 THR A N 1
ATOM 600 C CA . THR A 1 72 ? -18.298 24.415 -8.206 1.00 58.94 72 THR A CA 1
ATOM 601 C C . THR A 1 72 ? -19.168 23.406 -7.439 1.00 58.94 72 THR A C 1
ATOM 603 O O . THR A 1 72 ? -19.884 23.778 -6.512 1.00 58.94 72 THR A O 1
ATOM 606 N N . LYS A 1 73 ? -19.140 22.125 -7.814 1.00 57.94 73 LYS A N 1
ATOM 607 C CA . LYS A 1 73 ? -19.810 21.029 -7.101 1.00 57.94 73 LYS A CA 1
ATOM 608 C C . LYS A 1 73 ? -18.909 19.812 -7.155 1.00 57.94 73 LYS A C 1
ATOM 610 O O . LYS A 1 73 ? -18.772 19.213 -8.219 1.00 57.94 73 LYS A O 1
ATOM 615 N N . SER A 1 74 ? -18.336 19.447 -6.015 1.00 57.34 74 SER A N 1
ATOM 616 C CA . SER A 1 74 ? -17.517 18.253 -5.929 1.00 57.34 74 SER A CA 1
ATOM 617 C C . SER A 1 74 ? -17.948 17.319 -4.810 1.00 57.34 74 SER A C 1
ATOM 619 O O . SER A 1 74 ? -18.149 17.726 -3.668 1.00 57.34 74 SER A O 1
ATOM 621 N N . THR A 1 75 ? -18.136 16.052 -5.167 1.00 63.03 75 THR A N 1
ATOM 622 C CA . THR A 1 75 ? -18.420 14.954 -4.244 1.00 63.03 75 THR A CA 1
ATOM 623 C C . THR A 1 75 ? -17.108 14.272 -3.890 1.00 63.03 75 THR A C 1
ATOM 625 O O . THR A 1 75 ? -16.518 13.654 -4.773 1.00 63.03 75 THR A O 1
ATOM 628 N N . ALA A 1 76 ? -16.680 14.366 -2.626 1.00 66.56 76 ALA A N 1
ATOM 629 C CA . ALA A 1 76 ? -15.427 13.801 -2.117 1.00 66.56 76 ALA A CA 1
ATOM 630 C C . ALA A 1 76 ? -15.091 12.420 -2.711 1.00 66.56 76 ALA A C 1
ATOM 632 O O . ALA A 1 76 ? -15.952 11.538 -2.770 1.00 66.56 76 ALA A O 1
ATOM 633 N N . SER A 1 77 ? -13.829 12.224 -3.117 1.00 75.56 77 SER A N 1
ATOM 634 C CA . SER A 1 77 ? -13.332 10.909 -3.541 1.00 75.56 77 SER A CA 1
ATOM 635 C C . SER A 1 77 ? -13.596 9.881 -2.441 1.00 75.56 77 SER A C 1
ATOM 637 O O . SER A 1 77 ? -13.047 9.980 -1.344 1.00 75.56 77 SER A O 1
ATOM 639 N N . LYS A 1 78 ? -14.444 8.890 -2.728 1.00 82.38 78 LYS A N 1
ATOM 640 C CA . LYS A 1 78 ? -14.812 7.847 -1.767 1.00 82.38 78 LYS A CA 1
ATOM 641 C C . LYS A 1 78 ? -13.608 6.934 -1.513 1.00 82.38 78 LYS A C 1
ATOM 643 O O . LYS A 1 78 ? -13.012 6.432 -2.462 1.00 82.38 78 LYS A O 1
ATOM 648 N N . SER A 1 79 ? -13.258 6.726 -0.242 1.00 90.88 79 SER A N 1
ATOM 649 C CA . SER A 1 79 ? -12.191 5.792 0.150 1.00 90.88 79 SER A CA 1
ATOM 650 C C . SER A 1 79 ? -12.535 4.354 -0.251 1.00 90.88 79 SER A C 1
ATOM 652 O O . SER A 1 79 ? -13.710 3.973 -0.246 1.00 90.88 79 SER A O 1
ATOM 654 N N . VAL A 1 80 ? -11.521 3.533 -0.548 1.00 93.50 80 VAL A N 1
ATOM 655 C CA . VAL A 1 80 ? -11.716 2.108 -0.880 1.00 93.50 80 VAL A CA 1
ATOM 656 C C . VAL A 1 80 ? -12.247 1.298 0.309 1.00 93.50 80 VAL A C 1
ATOM 658 O O . VAL A 1 80 ? -12.842 0.239 0.123 1.00 93.50 80 VAL A O 1
ATOM 661 N N . LEU A 1 81 ? -12.089 1.817 1.531 1.00 93.88 81 LEU A N 1
ATOM 662 C CA . LEU A 1 81 ? -12.619 1.229 2.761 1.00 93.88 81 LEU A CA 1
ATOM 663 C C . LEU A 1 81 ? -13.999 1.780 3.163 1.00 93.88 81 LEU A C 1
ATOM 665 O O . LEU A 1 81 ? -14.533 1.435 4.219 1.00 93.88 81 LEU A O 1
ATOM 669 N N . ALA A 1 82 ? -14.612 2.637 2.346 1.00 90.06 82 ALA A N 1
ATOM 670 C CA . ALA A 1 82 ? -15.887 3.248 2.696 1.00 90.06 82 ALA A CA 1
ATOM 671 C C . ALA A 1 82 ? -16.993 2.195 2.897 1.00 90.06 82 ALA A C 1
ATOM 673 O O . ALA A 1 82 ? -17.292 1.401 2.005 1.00 90.06 82 ALA A O 1
ATOM 674 N N . GLY A 1 83 ? -17.641 2.237 4.063 1.00 88.94 83 GLY A N 1
ATOM 675 C CA . GLY A 1 83 ? -18.691 1.288 4.445 1.00 88.94 83 GLY A CA 1
ATOM 676 C C . GLY A 1 83 ? -18.182 -0.018 5.065 1.00 88.94 83 GLY A C 1
ATOM 677 O O . GLY A 1 83 ? -18.996 -0.894 5.336 1.00 88.94 83 GLY A O 1
ATOM 678 N N . LYS A 1 84 ? -16.873 -0.156 5.324 1.00 92.50 84 LYS A N 1
ATOM 679 C CA . LYS A 1 84 ? -16.288 -1.332 5.997 1.00 92.50 84 LYS A CA 1
ATOM 680 C C . LYS A 1 84 ? -16.408 -1.310 7.531 1.00 92.50 84 LYS A C 1
ATOM 682 O O . LYS A 1 84 ? -16.008 -2.269 8.172 1.00 92.50 84 LYS A O 1
ATOM 687 N N . GLY A 1 85 ? -16.993 -0.257 8.114 1.00 92.88 85 GLY A N 1
ATOM 688 C CA . GLY A 1 85 ? -17.219 -0.169 9.564 1.00 92.88 85 GLY A CA 1
ATOM 689 C C . GLY A 1 85 ? -15.927 -0.030 10.374 1.00 92.88 85 GLY A C 1
ATOM 690 O O . GLY A 1 85 ? -15.769 -0.699 11.388 1.00 92.88 85 GLY A O 1
ATOM 691 N N . LEU A 1 86 ? -15.001 0.807 9.899 1.00 95.38 86 LEU A N 1
ATOM 692 C CA . LEU A 1 86 ? -13.712 1.060 10.543 1.00 95.38 86 LEU A CA 1
ATOM 693 C C . LEU A 1 86 ? -13.893 1.751 11.896 1.00 95.38 86 LEU A C 1
ATOM 695 O O . LEU A 1 86 ? -14.736 2.637 12.045 1.00 95.38 86 LEU A O 1
ATOM 699 N N . THR A 1 87 ? -13.047 1.391 12.853 1.00 97.44 87 THR A N 1
ATOM 700 C CA . THR A 1 87 ? -12.824 2.193 14.061 1.00 97.44 87 THR A CA 1
ATOM 701 C C . THR A 1 87 ? -12.083 3.490 13.724 1.00 97.44 87 THR A C 1
ATOM 703 O O . THR A 1 87 ? -11.380 3.573 12.714 1.00 97.44 87 THR A O 1
ATOM 706 N N . ASP A 1 88 ? -12.159 4.489 14.606 1.00 96.94 88 ASP A N 1
ATOM 707 C CA . ASP A 1 88 ? -11.442 5.761 14.425 1.00 96.94 88 ASP A CA 1
ATOM 708 C C . ASP A 1 88 ? -9.923 5.561 14.284 1.00 96.94 88 ASP A C 1
ATOM 710 O O . ASP A 1 88 ? -9.264 6.240 13.496 1.00 96.94 88 ASP A O 1
ATOM 714 N N . ALA A 1 89 ? -9.363 4.594 15.018 1.00 97.75 89 ALA A N 1
ATOM 715 C CA . ALA A 1 89 ? -7.943 4.264 14.955 1.00 97.75 89 ALA A CA 1
ATOM 716 C C . ALA A 1 89 ? -7.551 3.655 13.600 1.00 97.75 89 ALA A C 1
ATOM 718 O O . ALA A 1 89 ? -6.529 4.037 13.028 1.00 97.75 89 ALA A O 1
ATOM 719 N N . GLU A 1 90 ? -8.365 2.741 13.065 1.00 98.12 90 GLU A N 1
ATOM 720 C CA . GLU A 1 90 ? -8.135 2.149 11.743 1.00 98.12 90 GLU A CA 1
ATOM 72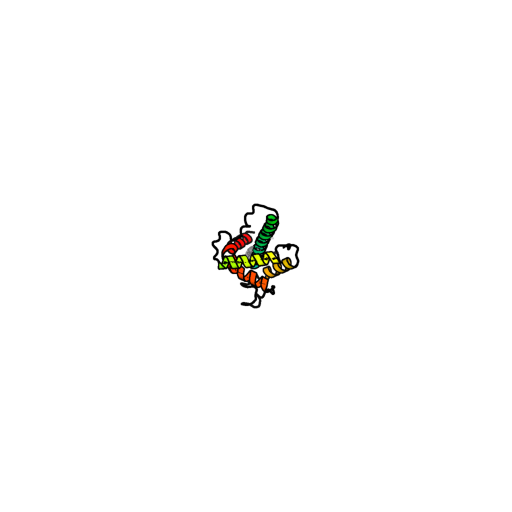1 C C . GLU A 1 90 ? -8.297 3.184 10.629 1.00 98.12 90 GLU A C 1
ATOM 723 O O . GLU A 1 90 ? -7.454 3.253 9.733 1.00 98.12 90 GLU A O 1
ATOM 728 N N . GLN A 1 91 ? -9.343 4.015 10.703 1.00 97.62 91 GLN A N 1
ATOM 729 C CA . GLN A 1 91 ? -9.574 5.096 9.746 1.00 97.62 91 GLN A CA 1
ATOM 730 C C . GLN A 1 91 ? -8.373 6.043 9.717 1.00 97.62 91 GLN A C 1
ATOM 732 O O . GLN A 1 91 ? -7.849 6.341 8.643 1.00 97.62 91 GLN A O 1
ATOM 737 N N . LYS A 1 92 ? -7.876 6.450 10.892 1.00 97.62 92 LYS A N 1
ATOM 738 C CA . LYS A 1 92 ? -6.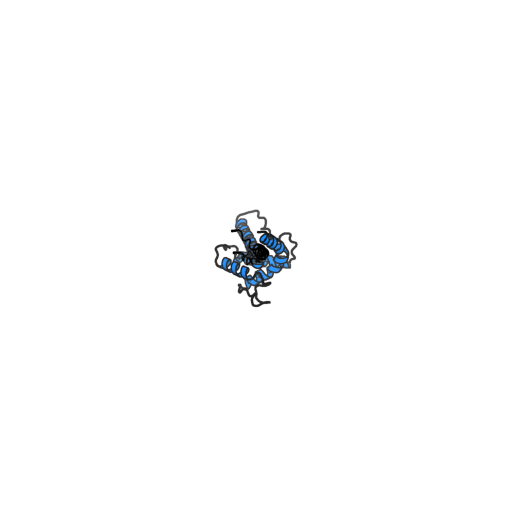701 7.316 10.991 1.00 97.62 92 LYS A CA 1
ATOM 739 C C . LYS A 1 92 ? -5.450 6.661 10.403 1.00 97.62 92 LYS A C 1
ATOM 741 O O . LYS A 1 92 ? -4.750 7.297 9.621 1.00 97.62 92 LYS A O 1
ATOM 746 N N . ALA A 1 93 ? -5.165 5.408 10.762 1.00 98.44 93 ALA A N 1
ATOM 747 C CA . ALA A 1 93 ? -3.985 4.702 10.263 1.00 98.44 93 ALA A CA 1
ATOM 748 C C . ALA A 1 93 ? -4.003 4.573 8.731 1.00 98.44 93 ALA A C 1
ATOM 750 O O . ALA A 1 93 ? -2.975 4.755 8.076 1.00 98.44 93 ALA A O 1
ATOM 751 N N . TRP A 1 94 ? -5.180 4.310 8.155 1.00 98.56 94 TRP A N 1
ATOM 752 C CA . TRP A 1 94 ? -5.359 4.271 6.708 1.00 98.56 94 TRP A CA 1
ATOM 753 C C . TRP A 1 94 ? -5.169 5.644 6.063 1.00 98.56 94 TRP A C 1
ATOM 755 O O . TRP A 1 94 ? -4.413 5.774 5.099 1.00 98.56 94 TRP A O 1
ATOM 765 N N . ASP A 1 95 ? -5.815 6.681 6.599 1.00 97.88 95 ASP A N 1
ATOM 766 C CA . ASP A 1 95 ? -5.737 8.033 6.048 1.00 97.88 95 ASP A CA 1
ATOM 767 C C . ASP A 1 95 ? -4.326 8.617 6.110 1.00 97.88 95 ASP A C 1
ATOM 769 O O . ASP A 1 95 ? -3.895 9.238 5.137 1.00 97.88 95 ASP A O 1
ATOM 773 N N . ASP A 1 96 ? -3.586 8.378 7.195 1.00 98.50 96 ASP A N 1
ATOM 774 C CA . ASP A 1 96 ? -2.185 8.789 7.323 1.00 98.50 96 ASP A CA 1
ATOM 775 C C . ASP A 1 96 ? -1.318 8.126 6.235 1.00 98.50 96 ASP A C 1
ATOM 777 O O . ASP A 1 96 ? -0.499 8.789 5.590 1.00 98.50 96 ASP A O 1
ATOM 781 N N . ALA A 1 97 ? -1.523 6.830 5.971 1.00 98.75 97 ALA A N 1
ATOM 782 C CA . ALA A 1 97 ? -0.797 6.112 4.926 1.00 98.75 97 ALA A CA 1
ATOM 783 C C . ALA A 1 97 ? -1.171 6.607 3.519 1.00 98.75 97 ALA A C 1
ATOM 785 O O . ALA A 1 97 ? -0.291 6.843 2.688 1.00 98.75 97 ALA A O 1
ATOM 786 N N . VAL A 1 98 ? -2.457 6.837 3.241 1.00 98.56 98 VAL A N 1
ATOM 787 C CA . VAL A 1 98 ? -2.887 7.409 1.956 1.00 98.56 98 VAL A CA 1
ATOM 788 C C . VAL A 1 98 ? -2.350 8.833 1.782 1.00 98.56 98 VAL A C 1
ATOM 790 O O . VAL A 1 98 ? -1.923 9.187 0.683 1.00 98.56 98 VAL A O 1
ATOM 793 N N . ALA A 1 99 ? -2.312 9.647 2.840 1.00 98.19 99 ALA A N 1
ATOM 794 C CA . ALA A 1 99 ? -1.725 10.986 2.805 1.00 98.19 99 ALA A CA 1
ATOM 795 C C . ALA A 1 99 ? -0.220 10.938 2.504 1.00 98.19 99 ALA A C 1
ATOM 797 O O . ALA A 1 99 ? 0.267 11.717 1.680 1.00 98.19 99 ALA A O 1
ATOM 798 N N . TYR A 1 100 ? 0.505 9.981 3.092 1.00 98.62 100 TYR A N 1
ATOM 799 C CA . TYR A 1 100 ? 1.903 9.727 2.752 1.00 98.62 100 TYR A CA 1
ATOM 800 C C . TYR A 1 100 ? 2.070 9.417 1.255 1.00 98.62 100 TYR A C 1
ATOM 802 O O . TYR A 1 100 ? 2.882 10.050 0.576 1.00 98.62 100 TYR A O 1
ATOM 810 N N . TYR A 1 101 ? 1.265 8.508 0.701 1.00 98.44 101 TYR A N 1
ATOM 811 C CA . TYR A 1 101 ? 1.309 8.174 -0.728 1.00 98.44 101 TYR A CA 1
ATOM 812 C C . TYR A 1 101 ? 0.893 9.340 -1.634 1.00 98.44 101 TYR A C 1
ATOM 814 O O . TYR A 1 101 ? 1.474 9.523 -2.707 1.00 98.44 101 TYR A O 1
ATOM 822 N N . LEU A 1 102 ? -0.076 10.152 -1.207 1.00 97.75 102 LEU A N 1
ATOM 823 C CA . LEU A 1 102 ? -0.539 11.332 -1.937 1.00 97.75 102 LEU A CA 1
ATOM 824 C C . LEU A 1 102 ? 0.589 12.342 -2.146 1.00 97.75 102 LEU A C 1
ATOM 826 O O . LEU A 1 102 ? 0.734 12.876 -3.243 1.00 97.75 102 LEU A O 1
ATOM 830 N N . VAL A 1 103 ? 1.391 12.585 -1.111 1.00 97.62 103 VAL A N 1
ATOM 831 C CA . VAL A 1 103 ? 2.505 13.539 -1.166 1.00 97.62 103 VAL A CA 1
ATOM 832 C C . VAL A 1 103 ? 3.702 12.969 -1.928 1.00 97.62 103 VAL A C 1
ATOM 834 O O . VAL A 1 103 ? 4.314 13.684 -2.717 1.00 97.62 103 VAL A O 1
ATOM 837 N N . ASN A 1 104 ? 4.042 11.695 -1.715 1.00 97.81 104 ASN A N 1
ATOM 838 C CA . ASN A 1 104 ? 5.321 11.147 -2.179 1.00 97.81 104 ASN A CA 1
ATOM 839 C C . ASN A 1 104 ? 5.244 10.413 -3.526 1.00 97.81 104 ASN A C 1
ATOM 841 O O . ASN A 1 104 ? 6.255 10.338 -4.231 1.00 97.81 104 ASN A O 1
ATOM 845 N N . TYR A 1 105 ? 4.082 9.854 -3.886 1.00 97.44 105 TYR A N 1
ATOM 846 C CA . TYR A 1 105 ? 3.974 8.897 -4.994 1.00 97.44 105 TYR A CA 1
ATOM 847 C C . TYR A 1 105 ? 2.842 9.160 -5.986 1.00 97.44 105 TYR A C 1
ATOM 849 O O . TYR A 1 105 ? 2.951 8.702 -7.121 1.00 97.44 105 TYR A O 1
ATOM 857 N N . ALA A 1 106 ? 1.787 9.901 -5.636 1.00 96.75 106 ALA A N 1
ATOM 858 C CA . ALA A 1 106 ? 0.640 10.078 -6.535 1.00 96.75 106 ALA A CA 1
ATOM 859 C C . ALA A 1 106 ? 1.014 10.699 -7.897 1.00 96.75 106 ALA A C 1
ATOM 861 O O . ALA A 1 106 ? 0.460 10.320 -8.926 1.00 96.75 106 ALA A O 1
ATOM 862 N N . ASP A 1 107 ? 1.998 11.590 -7.949 1.00 96.25 107 ASP A N 1
ATOM 863 C CA . ASP A 1 107 ? 2.398 12.229 -9.211 1.00 96.25 107 ASP A CA 1
ATOM 864 C C . ASP A 1 107 ? 3.408 11.390 -10.021 1.00 96.25 107 ASP A C 1
ATOM 866 O O . ASP A 1 107 ? 3.706 11.699 -11.174 1.00 96.25 107 ASP A O 1
ATOM 870 N N . LYS A 1 108 ? 3.899 10.280 -9.455 1.00 96.62 108 LYS A N 1
ATOM 871 C CA . LYS A 1 108 ? 4.852 9.366 -10.098 1.00 96.62 108 LYS A CA 1
ATOM 872 C C . LYS A 1 108 ? 4.126 8.277 -10.882 1.00 96.62 108 LYS A C 1
ATOM 874 O O . LY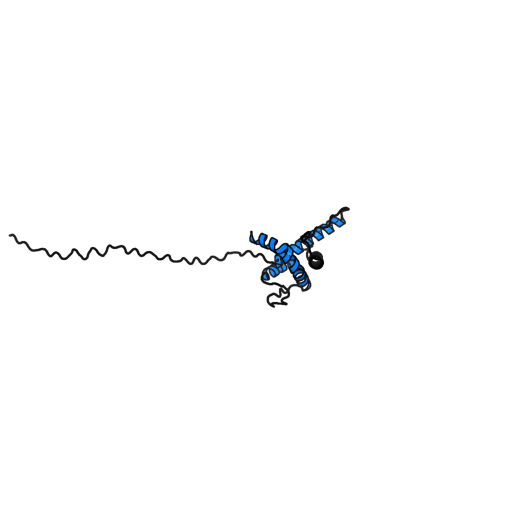S A 1 108 ? 2.992 7.904 -10.569 1.00 96.62 108 LYS A O 1
ATOM 879 N N . ASN A 1 109 ? 4.781 7.749 -11.912 1.00 94.50 109 ASN A N 1
ATOM 880 C CA . ASN A 1 109 ? 4.233 6.669 -12.723 1.00 94.50 109 ASN A CA 1
ATOM 881 C C . ASN A 1 109 ? 4.690 5.313 -12.172 1.00 94.50 109 ASN A C 1
ATOM 883 O O . ASN A 1 109 ? 5.880 5.008 -12.186 1.00 94.50 109 ASN A O 1
ATOM 887 N N . LEU A 1 110 ? 3.735 4.487 -11.740 1.00 92.56 110 LEU A N 1
ATOM 888 C CA . LEU A 1 110 ? 3.987 3.171 -11.140 1.00 92.56 110 LEU A CA 1
ATOM 889 C C . LEU A 1 110 ? 4.790 2.202 -12.031 1.00 92.56 110 LEU A C 1
ATOM 891 O O . LEU A 1 110 ? 5.428 1.288 -11.514 1.00 92.56 110 LEU A O 1
ATOM 895 N N . LEU A 1 111 ? 4.746 2.380 -13.356 1.00 92.56 111 LEU A N 1
ATOM 896 C CA . LEU A 1 111 ? 5.391 1.494 -14.330 1.00 92.56 111 LEU A CA 1
ATOM 897 C C . LEU A 1 111 ? 6.737 2.016 -14.840 1.00 92.56 111 LEU A C 1
ATOM 899 O O . LEU A 1 111 ? 7.525 1.230 -15.353 1.00 92.56 111 LEU A O 1
ATOM 903 N N . PHE A 1 112 ? 6.996 3.322 -14.728 1.00 94.19 112 PHE A N 1
ATOM 904 C CA . PHE A 1 112 ? 8.149 3.958 -15.384 1.00 94.19 112 PHE A CA 1
ATOM 905 C C . PHE A 1 112 ? 9.037 4.775 -14.444 1.00 94.19 112 PHE A C 1
ATOM 907 O O . PHE A 1 112 ? 10.117 5.203 -14.840 1.00 94.19 112 PHE A O 1
ATOM 914 N N . THR A 1 113 ? 8.614 5.018 -13.203 1.00 96.25 113 THR A N 1
ATOM 915 C CA . THR A 1 113 ? 9.461 5.684 -12.213 1.00 96.25 113 THR A CA 1
ATOM 916 C C . THR A 1 113 ? 10.334 4.650 -11.508 1.00 96.25 113 THR A C 1
ATOM 918 O O . THR A 1 113 ? 9.811 3.810 -10.781 1.00 96.25 113 THR A O 1
ATOM 921 N N . THR A 1 114 ? 11.657 4.747 -11.678 1.00 96.56 114 THR A N 1
ATOM 922 C CA . THR A 1 114 ? 12.653 3.808 -11.124 1.00 96.56 114 THR A CA 1
ATOM 923 C C . THR A 1 114 ? 12.434 3.491 -9.647 1.00 96.56 114 THR A C 1
ATOM 925 O O . THR A 1 114 ? 12.436 2.327 -9.269 1.00 96.56 114 THR A O 1
ATOM 928 N N . GLU A 1 115 ? 12.172 4.507 -8.825 1.00 95.12 115 GLU A N 1
ATOM 929 C CA . GLU A 1 115 ? 11.906 4.335 -7.391 1.00 95.12 115 GLU A CA 1
ATOM 930 C C . GLU A 1 115 ? 10.693 3.428 -7.111 1.00 95.12 115 GLU A C 1
ATOM 932 O O . GLU A 1 115 ? 10.748 2.582 -6.226 1.00 95.12 115 GLU A O 1
ATOM 937 N N . LEU A 1 116 ? 9.600 3.566 -7.874 1.00 96.12 116 LEU A N 1
ATOM 938 C CA . LEU A 1 116 ? 8.396 2.742 -7.699 1.00 96.12 116 LEU A CA 1
ATOM 939 C C . LEU A 1 116 ? 8.557 1.329 -8.270 1.00 96.12 116 LEU A C 1
ATOM 941 O O . LEU A 1 116 ? 7.884 0.404 -7.816 1.00 96.12 116 LEU A O 1
ATOM 945 N N . ILE A 1 117 ? 9.438 1.155 -9.256 1.00 95.69 117 ILE A N 1
ATOM 946 C CA . ILE A 1 117 ? 9.817 -0.167 -9.762 1.00 95.69 117 ILE A CA 1
ATOM 947 C C . ILE A 1 117 ? 10.591 -0.910 -8.671 1.00 95.69 117 ILE A C 1
ATOM 949 O O . ILE A 1 117 ? 10.138 -1.960 -8.231 1.00 95.69 117 ILE A O 1
ATOM 953 N N . GLN A 1 118 ? 11.663 -0.300 -8.156 1.00 95.69 118 GLN A N 1
ATOM 954 C CA . GLN A 1 118 ? 12.485 -0.872 -7.085 1.00 95.69 118 GLN A CA 1
ATOM 955 C C . GLN A 1 118 ? 11.663 -1.190 -5.837 1.00 95.69 118 GLN A C 1
ATOM 957 O O . GLN A 1 118 ? 11.803 -2.266 -5.266 1.00 95.69 118 GLN A O 1
ATOM 962 N N . LEU A 1 119 ? 10.758 -0.287 -5.447 1.00 96.81 119 LEU A N 1
ATOM 963 C CA . LEU A 1 119 ? 9.859 -0.530 -4.326 1.00 96.81 119 LEU A CA 1
ATOM 964 C C . LEU A 1 119 ? 8.969 -1.759 -4.555 1.00 96.81 119 LEU A C 1
ATOM 966 O O . LEU A 1 119 ? 8.785 -2.551 -3.639 1.00 96.81 119 LEU A O 1
ATOM 970 N N . LYS A 1 120 ? 8.401 -1.930 -5.753 1.00 95.56 120 LYS A N 1
ATOM 971 C CA . LYS A 1 120 ? 7.548 -3.088 -6.046 1.00 95.56 120 LYS A CA 1
ATOM 972 C C . LYS A 1 120 ? 8.330 -4.395 -5.969 1.00 95.56 120 LYS A C 1
ATOM 974 O O . LYS A 1 120 ? 7.835 -5.330 -5.345 1.00 95.56 120 LYS A O 1
ATOM 979 N N . ASP A 1 121 ? 9.515 -4.431 -6.567 1.00 93.69 121 ASP A N 1
ATOM 980 C CA . ASP A 1 121 ? 10.376 -5.615 -6.562 1.00 93.69 121 ASP A CA 1
ATOM 981 C C . ASP A 1 121 ? 10.727 -5.991 -5.114 1.00 93.69 121 ASP A C 1
ATOM 983 O O . ASP A 1 121 ? 10.459 -7.101 -4.663 1.00 93.69 121 ASP A O 1
ATOM 987 N N . GLN A 1 122 ? 11.158 -5.001 -4.330 1.00 95.50 122 GLN A N 1
ATOM 988 C CA . GLN A 1 122 ? 11.499 -5.168 -2.921 1.00 95.50 122 GLN A CA 1
ATOM 989 C C . GLN A 1 122 ? 10.303 -5.579 -2.052 1.00 95.50 122 GLN A C 1
ATOM 991 O O . GLN A 1 122 ? 10.468 -6.363 -1.133 1.00 95.50 122 GLN A O 1
ATOM 996 N N . LEU A 1 123 ? 9.085 -5.093 -2.301 1.00 97.44 123 LEU A N 1
ATOM 997 C CA . LEU A 1 123 ? 7.903 -5.565 -1.561 1.00 97.44 123 LEU A CA 1
ATOM 998 C C . LEU A 1 123 ? 7.449 -6.965 -1.995 1.00 97.44 123 LEU A C 1
ATOM 1000 O O . LEU A 1 123 ? 6.772 -7.640 -1.216 1.00 97.44 123 LEU A O 1
ATOM 1004 N N . GLY A 1 124 ? 7.780 -7.381 -3.220 1.00 95.00 124 GLY A N 1
ATOM 1005 C CA . GLY A 1 124 ? 7.550 -8.736 -3.717 1.00 95.00 124 GLY A CA 1
ATOM 1006 C C . GLY A 1 124 ? 8.395 -9.766 -2.970 1.00 95.00 124 GLY A C 1
ATOM 1007 O O . GLY A 1 124 ? 7.860 -10.779 -2.532 1.00 95.00 124 GLY A O 1
ATOM 1008 N N . ASP A 1 125 ? 9.667 -9.454 -2.721 1.00 94.81 125 ASP A N 1
ATOM 1009 C CA . ASP A 1 125 ? 10.618 -10.352 -2.045 1.00 94.81 125 ASP A CA 1
ATOM 1010 C C . ASP A 1 125 ? 10.288 -10.623 -0.560 1.00 94.81 125 ASP A C 1
ATOM 1012 O O . ASP A 1 125 ? 10.840 -11.538 0.049 1.00 94.81 125 ASP A O 1
ATOM 1016 N N . PHE A 1 126 ? 9.392 -9.835 0.049 1.00 96.56 126 PHE A N 1
ATOM 1017 C CA . PHE A 1 126 ? 9.083 -9.878 1.487 1.00 96.56 126 PHE A CA 1
ATOM 1018 C C . PHE A 1 126 ? 7.676 -10.415 1.785 1.00 96.56 126 PHE A C 1
ATOM 1020 O O . PHE A 1 126 ? 7.116 -10.154 2.852 1.00 96.56 126 PHE A O 1
ATOM 1027 N N . GLU A 1 127 ? 7.065 -11.166 0.869 1.00 93.00 127 GLU A N 1
ATOM 1028 C CA . GLU A 1 127 ? 5.699 -11.674 1.050 1.00 93.00 127 GLU A CA 1
ATOM 1029 C C . GLU A 1 127 ? 5.505 -12.602 2.267 1.00 93.00 127 GLU A C 1
ATOM 1031 O O . GLU A 1 127 ? 4.430 -12.586 2.869 1.00 93.00 127 GLU A O 1
ATOM 1036 N N . ASP A 1 128 ? 6.551 -13.320 2.689 1.00 93.56 128 ASP A N 1
ATOM 1037 C CA . ASP A 1 128 ? 6.551 -14.211 3.865 1.00 93.56 128 ASP A CA 1
ATOM 1038 C C . ASP A 1 128 ? 6.817 -13.485 5.200 1.00 93.56 128 ASP A C 1
ATOM 1040 O O . ASP A 1 128 ? 6.813 -14.076 6.296 1.00 93.56 128 ASP A O 1
ATOM 1044 N N . CYS A 1 129 ? 7.066 -12.180 5.133 1.00 97.12 129 CYS A N 1
ATOM 1045 C CA . CYS A 1 129 ? 7.335 -11.347 6.290 1.00 97.12 129 CYS A CA 1
ATOM 1046 C C . CYS A 1 129 ? 6.052 -10.708 6.830 1.00 97.12 129 CYS A C 1
ATOM 1048 O O . CYS A 1 129 ? 5.221 -10.167 6.104 1.00 97.12 129 CYS A O 1
ATOM 1050 N N . ASP A 1 130 ? 5.889 -10.739 8.151 1.00 95.94 130 ASP A N 1
ATOM 1051 C CA . ASP A 1 130 ? 4.744 -10.150 8.851 1.00 95.94 130 ASP A CA 1
ATOM 1052 C C . ASP A 1 130 ? 4.943 -8.662 9.190 1.00 95.94 130 ASP A C 1
ATOM 1054 O O . ASP A 1 130 ? 4.015 -7.996 9.653 1.00 95.94 130 ASP A O 1
ATOM 10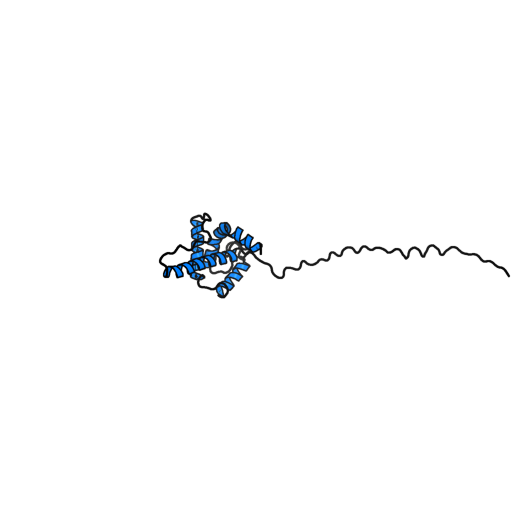58 N N . GLU A 1 131 ? 6.147 -8.152 8.945 1.00 96.88 131 GLU A N 1
ATOM 1059 C CA . GLU A 1 131 ? 6.619 -6.783 9.151 1.00 96.88 131 GLU A CA 1
ATOM 1060 C C . GLU A 1 131 ? 7.785 -6.503 8.186 1.00 96.88 131 GLU A C 1
ATOM 1062 O O . GLU A 1 131 ? 8.339 -7.441 7.619 1.00 96.88 131 GLU A O 1
ATOM 1067 N N . LEU A 1 132 ? 8.125 -5.235 7.969 1.00 98.12 132 LEU A N 1
ATOM 1068 C CA . LEU A 1 132 ? 9.134 -4.782 6.998 1.00 98.12 132 LEU A CA 1
ATOM 1069 C C . LEU A 1 132 ? 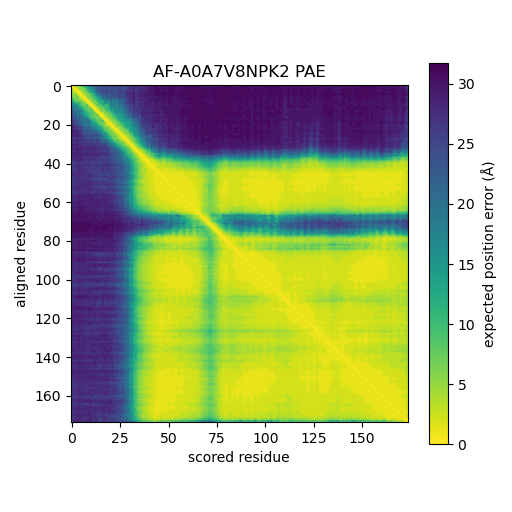10.316 -4.059 7.662 1.00 98.12 132 LEU A C 1
ATOM 1071 O O . LEU A 1 132 ? 11.279 -3.685 6.998 1.00 98.12 132 LEU A O 1
ATOM 1075 N N . SER A 1 133 ? 10.224 -3.802 8.964 1.00 97.56 133 SER A N 1
ATOM 1076 C CA . SER A 1 133 ? 11.223 -3.075 9.751 1.00 97.56 133 SER A CA 1
ATOM 1077 C C . SER A 1 133 ? 12.362 -3.944 10.296 1.00 97.56 133 SER A C 1
ATOM 1079 O O . SER A 1 133 ? 13.277 -3.424 10.932 1.00 97.56 133 SER A O 1
ATOM 1081 N N . GLY A 1 134 ? 12.274 -5.265 10.142 1.00 97.25 134 GLY A N 1
ATOM 1082 C CA . GLY A 1 134 ? 13.188 -6.236 10.737 1.00 97.25 134 GLY A CA 1
ATOM 1083 C C . GLY A 1 134 ? 13.138 -6.320 12.263 1.00 97.25 134 GLY A C 1
ATOM 1084 O O . GLY A 1 134 ? 14.007 -6.953 12.873 1.00 97.25 134 GLY A O 1
ATOM 1085 N N . ARG A 1 135 ? 12.145 -5.692 12.910 1.00 96.50 135 ARG A N 1
ATOM 1086 C CA . ARG A 1 135 ? 12.034 -5.634 14.379 1.00 96.50 135 ARG A CA 1
ATOM 1087 C C . ARG A 1 135 ? 11.819 -7.006 15.001 1.00 96.50 135 ARG A C 1
ATOM 1089 O O . ARG A 1 135 ? 12.227 -7.219 16.141 1.00 96.50 135 ARG A O 1
ATOM 1096 N N . LYS A 1 136 ? 11.143 -7.915 14.294 1.00 95.94 136 LYS A N 1
ATOM 1097 C CA . LYS A 1 136 ? 10.891 -9.280 14.777 1.00 95.94 136 LYS A CA 1
ATOM 1098 C C . LYS A 1 136 ? 11.917 -10.250 14.223 1.00 95.94 136 LYS A C 1
ATOM 1100 O O . LYS A 1 136 ? 12.418 -11.104 14.953 1.00 95.94 136 LYS A O 1
ATOM 1105 N N . ARG A 1 137 ? 12.199 -10.145 12.925 1.00 96.25 137 ARG A N 1
ATOM 1106 C CA . ARG A 1 137 ? 13.091 -11.052 12.203 1.00 96.25 137 ARG A CA 1
ATOM 1107 C C . ARG A 1 137 ? 14.017 -10.217 11.338 1.00 96.25 137 ARG A C 1
ATOM 1109 O O . ARG A 1 137 ? 13.556 -9.559 10.422 1.00 96.25 137 ARG A O 1
ATOM 1116 N N . LYS A 1 138 ? 15.328 -10.285 11.583 1.00 95.62 138 LYS A N 1
ATOM 1117 C CA . LYS A 1 138 ? 16.311 -9.455 10.864 1.00 95.62 138 LYS A CA 1
ATOM 1118 C C . LYS A 1 138 ? 16.246 -9.615 9.339 1.00 95.62 138 LYS A C 1
ATOM 1120 O O . LYS A 1 138 ? 16.476 -8.654 8.625 1.00 95.62 138 LYS A O 1
ATOM 1125 N N . PHE A 1 139 ? 15.931 -10.812 8.841 1.00 95.44 139 PHE A N 1
ATOM 1126 C CA . PHE A 1 139 ? 15.783 -11.042 7.399 1.00 95.44 139 PHE A CA 1
ATOM 1127 C C . PHE A 1 139 ? 14.521 -10.396 6.800 1.00 95.44 139 PHE A C 1
ATOM 1129 O O . PHE A 1 139 ? 14.423 -10.312 5.587 1.00 95.44 139 PHE A O 1
ATOM 1136 N N . CYS A 1 140 ? 13.582 -9.943 7.637 1.00 97.12 140 CYS A N 1
ATOM 1137 C CA . CYS A 1 140 ? 12.420 -9.144 7.252 1.00 97.12 140 CYS A CA 1
ATOM 1138 C C . CYS A 1 140 ? 12.684 -7.633 7.335 1.00 97.12 140 CYS A C 1
ATOM 1140 O O . CYS A 1 140 ? 11.752 -6.847 7.184 1.00 97.12 140 CYS A O 1
ATOM 1142 N N . ASP A 1 141 ? 13.929 -7.207 7.580 1.00 97.12 141 ASP A N 1
ATOM 1143 C CA . ASP A 1 141 ? 14.314 -5.819 7.342 1.00 97.12 141 ASP A CA 1
ATOM 1144 C C . ASP A 1 141 ? 14.340 -5.586 5.836 1.00 97.12 141 ASP A C 1
ATOM 1146 O O . ASP A 1 141 ? 15.262 -6.016 5.140 1.00 97.12 141 ASP A O 1
ATOM 1150 N N . ALA A 1 142 ? 13.305 -4.918 5.340 1.00 96.06 142 ALA A N 1
ATOM 1151 C CA . ALA A 1 142 ? 13.213 -4.607 3.933 1.00 96.06 142 ALA A CA 1
ATOM 1152 C C . ALA A 1 142 ? 14.296 -3.610 3.514 1.00 96.06 142 ALA A C 1
ATOM 1154 O O . ALA A 1 142 ? 14.634 -3.581 2.342 1.00 96.06 142 ALA A O 1
ATOM 1155 N N . GLY A 1 143 ? 14.860 -2.796 4.414 1.00 96.19 143 GLY A N 1
ATOM 1156 C CA . GLY A 1 143 ? 15.761 -1.702 4.035 1.00 96.19 143 GLY A CA 1
ATOM 1157 C C . GLY A 1 143 ? 15.032 -0.533 3.357 1.00 96.19 143 GLY A C 1
ATOM 1158 O O . GLY A 1 143 ? 15.635 0.245 2.617 1.00 96.19 143 GLY A O 1
ATOM 1159 N N . LEU A 1 144 ? 13.720 -0.418 3.579 1.00 96.88 144 LEU A N 1
ATOM 1160 C CA . LEU A 1 144 ? 12.894 0.682 3.084 1.00 96.88 144 LEU A CA 1
ATOM 1161 C C . LEU A 1 144 ? 13.119 1.964 3.906 1.00 96.88 144 LEU A C 1
ATOM 1163 O O . LEU A 1 144 ? 13.461 1.891 5.091 1.00 96.88 144 LEU A O 1
ATOM 1167 N N . PRO A 1 145 ? 12.862 3.153 3.326 1.00 96.75 145 PRO A N 1
ATOM 1168 C CA . PRO A 1 145 ? 12.809 4.395 4.089 1.00 96.75 145 PRO A CA 1
ATOM 1169 C C . PRO A 1 145 ? 11.877 4.272 5.303 1.00 96.75 145 PRO A C 1
ATOM 1171 O O . PRO A 1 145 ? 10.751 3.790 5.184 1.00 96.75 145 PRO A O 1
ATOM 1174 N N . SER A 1 146 ? 12.325 4.739 6.472 1.00 97.00 146 SER A N 1
ATOM 1175 C CA . SER A 1 146 ? 11.623 4.522 7.748 1.00 97.00 146 SER A CA 1
ATOM 1176 C C . SER A 1 146 ? 10.184 5.049 7.760 1.00 97.00 146 SER A C 1
ATOM 1178 O O . SER A 1 146 ? 9.296 4.417 8.327 1.00 97.00 146 SER A O 1
ATOM 1180 N N . ASN A 1 147 ? 9.939 6.179 7.098 1.00 97.69 147 ASN A N 1
ATOM 1181 C CA . ASN A 1 147 ? 8.616 6.778 6.935 1.00 97.69 147 ASN A CA 1
ATOM 1182 C C . ASN A 1 147 ? 7.676 5.915 6.076 1.00 97.69 147 ASN A C 1
ATOM 1184 O O . ASN A 1 147 ? 6.505 5.758 6.422 1.00 97.69 147 ASN A O 1
ATOM 1188 N N . LEU A 1 148 ? 8.181 5.315 4.995 1.00 98.38 148 LEU A N 1
ATOM 1189 C CA . LEU A 1 148 ? 7.425 4.372 4.174 1.00 98.38 148 LEU A CA 1
ATOM 1190 C C . LEU A 1 148 ? 7.130 3.085 4.950 1.00 98.38 148 LEU A C 1
ATOM 1192 O O . LEU A 1 148 ? 5.985 2.634 4.950 1.00 98.38 148 LEU A O 1
ATOM 1196 N N . THR A 1 149 ? 8.126 2.527 5.641 1.00 98.38 149 THR A N 1
ATOM 1197 C CA . THR A 1 149 ? 7.951 1.343 6.495 1.00 98.38 149 THR A CA 1
ATOM 1198 C C . THR A 1 149 ? 6.869 1.587 7.537 1.00 98.38 149 THR A C 1
ATOM 1200 O O . THR A 1 149 ? 5.948 0.786 7.669 1.00 98.38 149 THR A O 1
ATOM 1203 N N . GLN A 1 150 ? 6.917 2.731 8.223 1.00 98.44 150 GLN A N 1
ATOM 1204 C CA . GLN A 1 150 ? 5.912 3.101 9.215 1.00 98.44 150 GLN A CA 1
ATOM 1205 C C . GLN A 1 150 ? 4.511 3.221 8.601 1.00 98.44 150 GLN A C 1
ATOM 1207 O O . GLN A 1 150 ? 3.556 2.707 9.180 1.00 98.44 150 GLN A O 1
ATOM 1212 N N . ALA A 1 151 ? 4.373 3.865 7.437 1.00 98.69 151 ALA A N 1
ATOM 1213 C CA . ALA A 1 151 ? 3.084 4.006 6.760 1.00 98.69 151 ALA A CA 1
ATOM 1214 C C . ALA A 1 151 ? 2.499 2.645 6.341 1.00 98.69 151 ALA A C 1
ATOM 1216 O O . ALA A 1 151 ? 1.317 2.379 6.569 1.00 98.69 151 ALA A O 1
ATOM 1217 N N . LEU A 1 152 ? 3.328 1.767 5.766 1.00 98.81 152 LEU A N 1
ATOM 1218 C CA . LEU A 1 152 ? 2.925 0.418 5.368 1.00 98.81 152 LEU A CA 1
ATOM 1219 C C . LEU A 1 152 ? 2.532 -0.430 6.581 1.00 98.81 152 LEU A C 1
ATOM 1221 O O . LEU A 1 152 ? 1.454 -1.021 6.591 1.00 98.81 152 LEU A O 1
ATOM 1225 N N . GLU A 1 153 ? 3.364 -0.473 7.620 1.00 98.69 153 GLU A N 1
ATOM 1226 C CA . GLU A 1 153 ? 3.094 -1.277 8.814 1.00 98.69 153 GLU A CA 1
ATOM 1227 C C . GLU A 1 153 ? 1.888 -0.769 9.613 1.00 98.69 153 GLU A C 1
ATOM 1229 O O . GLU A 1 153 ? 1.148 -1.585 10.162 1.00 98.69 153 GLU A O 1
ATOM 1234 N N . ALA A 1 154 ? 1.643 0.545 9.651 1.00 98.62 154 ALA A N 1
ATOM 1235 C CA . ALA A 1 154 ? 0.468 1.115 10.310 1.00 98.62 154 ALA A CA 1
ATOM 1236 C C . ALA A 1 154 ? -0.839 0.769 9.576 1.00 98.62 154 ALA A C 1
ATOM 1238 O O . ALA A 1 154 ? -1.838 0.445 10.219 1.00 98.62 154 ALA A O 1
ATOM 1239 N N . ALA A 1 155 ? -0.840 0.792 8.240 1.00 98.81 155 ALA A N 1
ATOM 1240 C CA . ALA A 1 155 ? -2.012 0.441 7.435 1.00 98.81 155 ALA A CA 1
ATOM 1241 C C . ALA A 1 155 ? -2.220 -1.078 7.289 1.00 98.81 155 ALA A C 1
ATOM 1243 O O . ALA A 1 155 ? -3.329 -1.528 6.987 1.00 98.81 155 ALA A O 1
ATOM 1244 N N . ALA A 1 156 ? -1.180 -1.890 7.505 1.00 98.69 156 ALA A N 1
ATOM 1245 C CA . ALA A 1 156 ? -1.228 -3.331 7.280 1.00 98.69 156 ALA A CA 1
ATOM 1246 C C . ALA A 1 156 ? -2.321 -4.070 8.077 1.00 98.69 156 ALA A C 1
ATOM 1248 O O . ALA A 1 156 ? -3.005 -4.900 7.475 1.00 98.69 156 ALA A O 1
ATOM 1249 N N . PRO A 1 157 ? -2.551 -3.818 9.382 1.00 98.50 157 PRO A N 1
ATOM 1250 C CA . PRO A 1 157 ? -3.652 -4.447 10.111 1.00 98.50 157 PRO A CA 1
ATOM 1251 C C . PRO A 1 157 ? -5.023 -4.130 9.503 1.00 98.50 157 PRO A C 1
ATOM 1253 O O . PRO A 1 157 ? -5.837 -5.037 9.343 1.00 98.50 157 PRO A O 1
ATOM 1256 N N . VAL A 1 158 ? -5.239 -2.877 9.085 1.00 98.69 158 VAL A N 1
ATOM 1257 C CA . VAL A 1 158 ? -6.488 -2.424 8.453 1.00 98.69 158 VAL A CA 1
ATOM 1258 C C . VAL A 1 158 ? -6.704 -3.156 7.129 1.00 98.69 158 VAL A C 1
ATOM 1260 O O . VAL A 1 158 ? -7.750 -3.759 6.895 1.00 98.69 158 VAL A O 1
ATOM 1263 N N . TYR A 1 159 ? -5.680 -3.174 6.276 1.00 98.62 159 TYR A N 1
ATOM 1264 C CA . TYR A 1 159 ? -5.731 -3.873 4.995 1.00 98.62 159 TYR A CA 1
ATOM 1265 C C . TYR A 1 159 ? -6.008 -5.367 5.162 1.00 98.62 159 TYR A C 1
ATOM 1267 O O . TYR A 1 159 ? -6.868 -5.931 4.480 1.00 98.62 159 TYR A O 1
ATOM 1275 N N . ARG A 1 160 ? -5.310 -5.995 6.114 1.00 98.12 160 ARG A N 1
ATOM 1276 C CA . ARG A 1 160 ? -5.437 -7.418 6.427 1.00 98.12 160 ARG A CA 1
ATOM 1277 C C . ARG A 1 160 ? -6.848 -7.787 6.874 1.00 98.12 160 ARG A C 1
ATOM 1279 O O . ARG A 1 160 ? -7.332 -8.843 6.482 1.00 98.12 160 ARG A O 1
ATOM 1286 N N . ALA A 1 161 ? -7.497 -6.931 7.660 1.00 98.12 161 ALA A N 1
ATOM 1287 C CA . ALA A 1 161 ? -8.848 -7.171 8.155 1.00 98.12 161 ALA A CA 1
ATOM 1288 C C . ALA A 1 161 ? -9.927 -6.945 7.082 1.00 98.12 161 ALA A C 1
ATOM 1290 O O . ALA A 1 161 ? -10.858 -7.741 6.972 1.00 98.12 161 ALA A O 1
ATOM 1291 N N . HIS A 1 162 ? -9.804 -5.882 6.278 1.00 98.12 162 HIS A N 1
ATOM 1292 C CA . HIS A 1 162 ? -10.941 -5.361 5.503 1.00 98.12 162 HIS A CA 1
ATOM 1293 C C . HIS A 1 162 ? -10.896 -5.630 3.993 1.00 98.12 162 HIS A C 1
ATOM 1295 O O . HIS A 1 162 ? -11.948 -5.597 3.343 1.00 98.12 162 HIS A O 1
ATOM 1301 N N . LEU A 1 163 ? -9.709 -5.876 3.424 1.00 98.06 163 LEU A N 1
ATOM 1302 C CA . LEU A 1 163 ? -9.505 -5.970 1.967 1.00 98.06 163 LEU A CA 1
ATOM 1303 C C . LEU A 1 163 ? -8.722 -7.212 1.537 1.00 98.06 163 LEU A C 1
ATOM 1305 O O . LEU A 1 163 ? -9.044 -7.816 0.512 1.00 98.06 163 LEU A O 1
ATOM 1309 N N . TRP A 1 164 ? -7.721 -7.626 2.319 1.00 97.88 164 TRP A N 1
ATOM 1310 C CA . TRP A 1 164 ? -6.811 -8.703 1.931 1.00 97.88 164 TRP A CA 1
ATOM 1311 C C . TRP A 1 164 ? -7.502 -10.033 1.594 1.00 97.88 164 TRP A C 1
ATOM 1313 O O . TRP A 1 164 ? -7.189 -10.582 0.539 1.00 97.88 164 TRP A O 1
ATOM 1323 N N . PRO A 1 165 ? -8.483 -10.542 2.371 1.00 97.44 165 PRO A N 1
ATOM 1324 C CA . PRO A 1 165 ? -9.127 -11.819 2.048 1.00 97.44 165 PRO A CA 1
ATOM 1325 C C . PRO A 1 165 ? -9.828 -11.830 0.684 1.00 97.44 165 PRO A C 1
ATOM 1327 O O . PRO A 1 165 ? -9.981 -12.880 0.060 1.00 97.44 165 PRO A O 1
ATOM 1330 N N . GLU A 1 166 ? -10.304 -10.672 0.225 1.00 97.06 166 GLU A N 1
ATOM 1331 C CA . GLU A 1 166 ? -10.919 -10.525 -1.090 1.00 97.06 166 GLU A CA 1
ATOM 1332 C C . GLU A 1 166 ? -9.871 -10.363 -2.192 1.00 97.06 166 GLU A C 1
ATOM 1334 O O . GLU A 1 166 ? -9.967 -11.057 -3.204 1.00 97.06 166 GLU A O 1
ATOM 1339 N N . HIS A 1 167 ? -8.866 -9.509 -1.981 1.00 97.12 167 HIS A N 1
ATOM 1340 C CA . HIS A 1 167 ? -7.798 -9.270 -2.955 1.00 97.12 167 HIS A CA 1
ATOM 1341 C C . HIS A 1 167 ? -6.978 -10.543 -3.209 1.00 97.12 167 HIS A C 1
ATOM 1343 O O . HIS A 1 167 ? -6.791 -10.929 -4.359 1.00 97.12 167 HIS A O 1
ATOM 1349 N N . ASP A 1 168 ? -6.571 -11.252 -2.154 1.00 97.25 168 ASP A N 1
ATOM 1350 C CA . ASP A 1 168 ? -5.812 -12.501 -2.269 1.00 97.25 168 ASP A CA 1
ATOM 1351 C C . ASP A 1 168 ? -6.597 -13.577 -3.025 1.00 97.25 168 ASP A C 1
ATOM 1353 O O . ASP A 1 168 ? -6.096 -14.200 -3.961 1.00 97.25 168 ASP A O 1
ATOM 1357 N N . ARG A 1 169 ? -7.880 -13.743 -2.683 1.00 96.81 169 ARG A N 1
ATOM 1358 C CA . ARG A 1 169 ? -8.769 -14.678 -3.379 1.00 96.81 169 ARG A CA 1
ATOM 1359 C C . ARG A 1 169 ? -8.937 -14.316 -4.854 1.00 96.81 169 ARG A C 1
ATOM 1361 O O . ARG A 1 169 ? -9.058 -15.221 -5.675 1.00 96.81 169 ARG A O 1
ATOM 1368 N N . ALA A 1 170 ? -9.013 -13.030 -5.192 1.00 95.88 170 ALA A N 1
ATOM 1369 C CA . ALA A 1 170 ? -9.119 -12.585 -6.578 1.00 95.88 170 ALA A CA 1
ATOM 1370 C C . ALA A 1 170 ? -7.825 -12.865 -7.359 1.00 95.88 170 ALA A C 1
ATOM 1372 O O . ALA A 1 170 ? -7.902 -13.392 -8.466 1.00 95.88 170 ALA A O 1
ATOM 1373 N N . ASN A 1 171 ? -6.662 -12.601 -6.759 1.00 94.12 171 ASN A N 1
ATOM 1374 C CA . ASN A 1 171 ? -5.355 -12.851 -7.369 1.00 94.12 171 ASN A CA 1
ATOM 1375 C C . ASN A 1 171 ? -5.115 -14.344 -7.627 1.00 94.12 171 ASN A C 1
ATOM 1377 O O . ASN A 1 171 ? -4.687 -14.716 -8.711 1.00 94.12 171 ASN A O 1
ATOM 1381 N N . ARG A 1 172 ? -5.455 -15.220 -6.673 1.00 93.19 172 ARG A N 1
ATOM 1382 C CA . ARG A 1 172 ? -5.281 -16.682 -6.811 1.00 93.19 172 ARG A CA 1
ATOM 1383 C C . ARG A 1 172 ? -6.235 -17.351 -7.808 1.00 93.19 172 ARG A C 1
ATOM 1385 O O . ARG A 1 172 ? -6.157 -18.559 -7.999 1.00 93.19 172 ARG A O 1
ATOM 1392 N N . ARG A 1 173 ? -7.194 -16.609 -8.371 1.00 91.50 173 ARG A N 1
ATOM 1393 C CA . ARG A 1 173 ? -8.125 -17.112 -9.399 1.00 91.50 173 ARG A CA 1
ATOM 1394 C C . ARG A 1 173 ? -7.632 -16.883 -10.828 1.00 91.50 173 ARG A C 1
ATOM 1396 O O . ARG A 1 173 ? -8.310 -17.343 -11.745 1.00 91.50 173 ARG A O 1
ATOM 1403 N N . TRP A 1 174 ? -6.552 -16.129 -11.000 1.00 77.50 174 TRP A N 1
ATOM 1404 C CA . TRP A 1 174 ? -5.874 -15.965 -12.283 1.00 77.50 174 TRP A CA 1
ATOM 1405 C C . TRP A 1 174 ? -5.013 -17.188 -12.583 1.00 77.50 174 TRP A C 1
ATOM 1407 O O . TRP A 1 174 ? -4.980 -17.573 -13.772 1.00 77.50 174 TRP A O 1
#

Sequence (174 aa):
MVRHLRIPRFKLLLVLCLLAPTRSAARPQFNYTEPQLPVFELHSGFWINLHHTLYFEARQRRAFLSRDANATKSTASKSVLAGKGLTDAEQKAWDDAVAYYLVNYADKNLLFTTELIQLKDQLGDFEDCDELSGRKRKFCDAGLPSNLTQALEAAAPVYRAHLWPEHDRANRRW

Nearest PDB structures (foldseek):
  7ezx-assembly1_EK  TM=2.074E-01  e=4.365E+00  Porphyridium purpureum
  5tou-assembly1_C  TM=2.187E-01  e=9.074E+00  Pseudanabaena sp. lw0831
  7ezx-assembly1_CK  TM=1.787E-01  e=9.561E+00  Porphyridium purpureum

Mean predicted aligned error: 12.13 Å

Foldseek 3Di:
DDDDDDDDPDPDPPPPPPPDPPPPPPDPPPPPPVPPDPPDDQDPFLLLVLVVLLLVQLLQQLVQVVVVVPDPDGDHDARPCPPVPDDPQLVVLSVLLSVVSNVPPNVDDCVPDPVNVVVSVLSVVQRVPPAQCCPPHVVSVSVDDPSNRSSSNSNSVVCVPRPSVPSSVVSVVD

pLDDT: mean 85.19, std 17.63, range [41.97, 98.81]

Solvent-accessible surface area (backbone atoms only — not comparable to full-atom values): 10991 Å² total; per-residue (Å²): 136,92,78,90,82,84,88,79,99,80,83,86,81,83,76,85,76,83,77,71,80,80,80,73,74,74,70,79,74,77,74,76,69,71,79,74,72,68,96,69,83,90,79,75,35,59,53,39,52,51,50,52,50,37,44,52,52,12,35,48,47,50,56,43,57,66,47,47,80,76,47,98,78,78,80,77,74,77,58,95,64,67,88,68,77,71,52,74,68,49,48,48,32,41,50,54,28,27,51,50,27,40,76,76,43,37,90,56,49,71,90,76,33,67,71,47,44,53,48,46,56,57,29,51,78,43,43,93,40,98,55,48,76,22,84,89,43,71,88,28,39,65,82,60,60,68,70,57,41,50,32,51,62,55,25,43,64,50,41,56,75,75,45,39,73,58,51,46,55,58,55,74,70,112

Radius of gyration: 36.43 Å; Cα contacts (8 Å, |Δi|>4): 122; chains: 1; bounding box: 38×134×64 Å